Protein AF-A0A930FG54-F1 (afdb_monomer_lite)

pLDDT: mean 90.99, std 7.38, range [68.75, 98.12]

Foldseek 3Di:
DFPCVCVDPVCVVVCQVFPFQEKEWEPDFDDPDDVPPCVVDVGDPTTDIDTHGDPPDDDHYDYHYDD

Radius of gyration: 14.12 Å; chains: 1; bounding box: 29×20×37 Å

Sequence (67 aa):
MKLTFLEGQKRKQFFLKYPPKRIYVFSKRITCAMNGEFEEYSSSAIAYAWYIWEKGYKGKPTIDWIN

Secondary structure (DSSP, 8-state):
-BGGGGG-GGGHHHHHHS--SEEEEESS-----GGG-TTT-------BEEEE--TT--S--EEEEE-

Structure (mmCIF, N/CA/C/O backbone):
data_AF-A0A930FG54-F1
#
_entry.id   AF-A0A930FG54-F1
#
loop_
_atom_site.group_PDB
_atom_site.id
_atom_site.type_symbol
_atom_site.label_atom_id
_atom_site.label_alt_id
_atom_site.label_comp_id
_atom_site.label_asym_id
_atom_site.label_entity_id
_atom_site.label_seq_id
_atom_site.pdbx_PDB_ins_code
_atom_site.Cartn_x
_atom_site.Cartn_y
_atom_site.Cartn_z
_atom_site.occupancy
_atom_site.B_iso_or_equiv
_atom_site.auth_seq_id
_atom_site.auth_comp_id
_atom_site.auth_asym_id
_atom_site.auth_atom_id
_atom_site.pdbx_PDB_model_num
ATOM 1 N N . MET A 1 1 ? 0.291 3.425 -6.591 1.00 88.38 1 MET A N 1
ATOM 2 C CA . MET A 1 1 ? 1.216 4.107 -5.644 1.00 88.38 1 MET A CA 1
ATOM 3 C C . MET A 1 1 ? 2.264 3.108 -5.150 1.00 88.38 1 MET A C 1
ATOM 5 O O . MET A 1 1 ? 1.980 1.922 -5.216 1.00 88.38 1 MET A O 1
ATOM 9 N N . LYS A 1 2 ? 3.470 3.517 -4.724 1.00 93.31 2 LYS A N 1
ATOM 10 C CA . LYS A 1 2 ? 4.505 2.558 -4.271 1.00 93.31 2 LYS A CA 1
ATOM 11 C C . LYS A 1 2 ? 4.070 1.848 -2.984 1.00 93.31 2 LYS A C 1
ATOM 13 O O . LYS A 1 2 ? 3.544 2.514 -2.098 1.00 93.31 2 LYS A O 1
ATOM 18 N N . LEU A 1 3 ? 4.349 0.551 -2.845 1.00 94.81 3 LEU A N 1
ATOM 19 C CA . LEU A 1 3 ? 4.045 -0.218 -1.630 1.00 94.81 3 LEU A CA 1
ATOM 20 C C . LEU A 1 3 ? 4.774 0.345 -0.396 1.00 94.81 3 LEU A C 1
ATOM 22 O O . LEU A 1 3 ? 4.192 0.432 0.686 1.00 94.81 3 LEU A O 1
ATOM 26 N N . THR A 1 4 ? 5.997 0.849 -0.595 1.00 94.94 4 THR A N 1
ATOM 27 C CA . THR A 1 4 ? 6.824 1.530 0.421 1.00 94.94 4 THR A CA 1
ATOM 28 C C . THR A 1 4 ? 6.166 2.784 1.013 1.00 94.94 4 THR A C 1
ATOM 30 O O . THR A 1 4 ? 6.644 3.363 1.990 1.00 94.94 4 THR A O 1
ATOM 33 N N . PHE A 1 5 ? 5.020 3.220 0.474 1.00 95.12 5 PHE A N 1
ATOM 34 C CA . PHE A 1 5 ? 4.175 4.227 1.106 1.00 95.12 5 PHE A CA 1
ATOM 35 C C . PHE A 1 5 ? 3.804 3.845 2.554 1.00 95.12 5 PHE A C 1
ATOM 37 O O . PHE A 1 5 ? 3.785 4.722 3.425 1.00 95.12 5 PHE A O 1
ATOM 44 N N . LEU A 1 6 ? 3.624 2.547 2.829 1.00 95.12 6 LEU A N 1
ATOM 45 C CA . LEU A 1 6 ? 3.309 2.001 4.155 1.00 95.12 6 LEU A CA 1
ATOM 46 C C . LEU A 1 6 ? 4.459 2.100 5.170 1.00 95.12 6 LEU A C 1
ATOM 48 O O . LEU A 1 6 ? 4.208 2.178 6.368 1.00 95.12 6 LEU A O 1
ATOM 52 N N . GLU A 1 7 ? 5.711 2.156 4.715 1.00 95.75 7 GLU A N 1
ATOM 53 C CA . GLU A 1 7 ? 6.905 2.127 5.579 1.00 95.75 7 GLU A CA 1
ATOM 54 C C . GLU A 1 7 ? 7.247 3.498 6.187 1.00 95.75 7 GLU A C 1
ATOM 56 O O . GLU A 1 7 ? 8.122 3.626 7.043 1.00 95.75 7 GLU A O 1
ATOM 61 N N . GLY A 1 8 ? 6.569 4.563 5.745 1.00 94.50 8 GLY A N 1
ATOM 62 C CA . GLY A 1 8 ? 6.891 5.924 6.170 1.00 94.50 8 GLY A CA 1
ATOM 63 C C . GLY A 1 8 ? 6.641 6.136 7.664 1.00 94.50 8 GLY A C 1
ATOM 64 O O . GLY A 1 8 ? 5.489 6.223 8.081 1.00 94.50 8 GLY A O 1
ATOM 65 N N . GLN A 1 9 ? 7.702 6.334 8.454 1.00 95.06 9 GLN A N 1
ATOM 66 C CA . GLN A 1 9 ? 7.608 6.522 9.912 1.00 95.06 9 GLN A CA 1
ATOM 67 C C . GLN A 1 9 ? 6.636 7.648 10.306 1.00 95.06 9 GLN A C 1
ATOM 69 O O . GLN A 1 9 ? 5.753 7.446 11.137 1.00 95.06 9 GLN A O 1
ATOM 74 N N . LYS A 1 10 ? 6.718 8.811 9.640 1.00 94.12 10 LYS A N 1
ATOM 75 C CA . LYS A 1 10 ? 5.785 9.936 9.852 1.00 94.12 10 LYS A CA 1
ATOM 76 C C . LYS A 1 10 ? 4.342 9.601 9.441 1.00 94.12 10 LYS A C 1
ATOM 78 O O . LYS A 1 10 ? 3.397 10.112 10.032 1.00 94.12 10 LYS A O 1
ATOM 83 N N . ARG A 1 11 ? 4.160 8.722 8.448 1.00 95.06 11 ARG A N 1
ATOM 84 C CA . ARG A 1 11 ? 2.844 8.300 7.933 1.00 95.06 11 ARG A CA 1
ATOM 85 C C . ARG A 1 11 ? 2.194 7.207 8.776 1.00 95.06 11 ARG A C 1
ATOM 87 O O . ARG A 1 11 ? 0.989 7.017 8.660 1.00 95.06 11 ARG A O 1
ATOM 94 N N . LYS A 1 12 ? 2.936 6.541 9.668 1.00 95.31 12 LYS A N 1
ATOM 95 C CA . LYS A 1 12 ? 2.372 5.562 10.609 1.00 95.31 12 LYS A CA 1
ATOM 96 C C . LYS A 1 12 ? 1.150 6.127 11.338 1.00 95.31 12 LYS A C 1
ATOM 98 O O . LYS A 1 12 ? 0.107 5.486 11.359 1.00 95.31 12 LYS A O 1
ATOM 103 N N . GLN A 1 13 ? 1.248 7.351 11.862 1.00 95.50 13 GLN A N 1
ATOM 104 C CA . GLN A 1 13 ? 0.136 8.001 12.568 1.00 95.50 13 GLN A CA 1
ATOM 105 C C . GLN A 1 13 ? -1.076 8.259 11.662 1.00 95.50 13 GLN A C 1
ATOM 107 O O . GLN A 1 13 ? -2.214 8.104 12.097 1.00 95.50 13 GLN A O 1
ATOM 112 N N . PHE A 1 14 ? -0.848 8.585 10.387 1.00 94.62 14 PHE A N 1
ATOM 113 C CA . PHE A 1 14 ? -1.917 8.735 9.400 1.00 94.62 14 PHE A CA 1
ATOM 114 C C . PHE A 1 14 ? -2.666 7.415 9.173 1.00 94.62 14 PHE A C 1
ATOM 116 O O . PHE A 1 14 ? -3.890 7.409 9.235 1.00 94.62 14 PHE A O 1
ATOM 123 N N . PHE A 1 15 ? -1.959 6.294 8.992 1.00 94.44 15 PHE A N 1
ATOM 124 C CA . PHE A 1 15 ? -2.601 4.988 8.790 1.00 94.44 15 PHE A CA 1
ATOM 125 C C . PHE A 1 15 ? -3.289 4.445 10.044 1.00 94.44 15 PHE A C 1
ATOM 127 O O . PHE A 1 15 ? -4.283 3.739 9.927 1.00 94.44 15 PHE A O 1
ATOM 134 N N . LEU A 1 16 ? -2.786 4.774 11.236 1.00 93.25 16 LEU A N 1
ATOM 135 C CA . LEU A 1 16 ? -3.453 4.415 12.489 1.00 93.25 16 LEU A CA 1
ATOM 136 C C . LEU A 1 16 ? -4.747 5.214 12.687 1.00 93.25 16 LEU A C 1
ATOM 138 O O . LEU A 1 16 ? -5.747 4.656 13.129 1.00 93.25 16 LEU A O 1
ATOM 142 N N . LYS A 1 17 ? -4.738 6.509 12.348 1.00 94.12 17 LYS A N 1
ATOM 143 C CA . LYS A 1 17 ? -5.912 7.382 12.480 1.00 94.12 17 LYS A CA 1
ATOM 144 C C . LYS A 1 17 ? -6.952 7.140 11.384 1.00 94.12 17 LYS A C 1
ATOM 146 O O . LYS A 1 17 ? -8.148 7.199 11.652 1.00 94.12 17 LYS A O 1
ATOM 151 N N . TYR A 1 18 ? -6.495 6.884 10.162 1.00 95.00 18 TYR A N 1
ATOM 152 C CA . TYR A 1 18 ? -7.323 6.715 8.971 1.00 95.00 18 TYR A CA 1
ATOM 153 C C . TYR A 1 18 ? -6.884 5.462 8.197 1.00 95.00 18 TYR A C 1
ATOM 155 O O . TYR A 1 18 ? -6.269 5.570 7.126 1.00 95.00 18 TYR A O 1
ATOM 163 N N . PRO A 1 19 ? -7.157 4.258 8.731 1.00 95.81 19 PRO A N 1
ATOM 164 C CA . PRO A 1 19 ? -6.750 3.028 8.072 1.00 95.81 19 PRO A CA 1
ATOM 165 C C . PRO A 1 19 ? -7.482 2.876 6.731 1.00 95.81 19 PRO A C 1
ATOM 167 O O . PRO A 1 19 ? -8.693 3.109 6.663 1.00 95.81 19 PRO A O 1
ATOM 170 N N . PRO A 1 20 ? -6.785 2.476 5.652 1.00 97.25 20 PRO A N 1
ATOM 171 C CA . PRO A 1 20 ? -7.467 2.048 4.441 1.00 97.25 20 PRO A CA 1
ATOM 172 C C . PRO A 1 20 ? -8.312 0.809 4.752 1.00 97.25 20 PRO A C 1
ATOM 174 O O . PRO A 1 20 ? -7.925 -0.038 5.557 1.00 97.25 20 PRO A O 1
ATOM 177 N N . LYS A 1 21 ? -9.458 0.677 4.087 1.00 98.12 21 LYS A N 1
ATOM 178 C CA . LYS A 1 21 ? -10.300 -0.521 4.178 1.00 98.12 21 LYS A CA 1
ATOM 179 C C . LYS A 1 21 ? -9.606 -1.721 3.548 1.00 98.12 21 LYS A C 1
ATOM 181 O O . LYS A 1 21 ? -9.615 -2.820 4.105 1.00 98.12 21 LYS A O 1
ATOM 186 N N . ARG A 1 22 ? -8.973 -1.490 2.398 1.00 97.75 22 ARG A N 1
ATOM 187 C CA . ARG A 1 22 ? -8.321 -2.530 1.609 1.00 97.75 22 ARG A CA 1
ATOM 188 C C . ARG A 1 22 ? -7.105 -1.999 0.865 1.00 97.75 22 ARG A C 1
ATOM 190 O O . ARG A 1 22 ? -7.108 -0.864 0.389 1.00 97.75 22 ARG A O 1
ATOM 197 N N . ILE A 1 23 ? -6.078 -2.834 0.775 1.00 97.88 23 ILE A N 1
ATOM 198 C CA . ILE A 1 23 ? -4.856 -2.586 0.018 1.00 97.88 23 ILE A CA 1
ATOM 199 C C . ILE A 1 23 ? -4.698 -3.725 -0.984 1.00 97.88 23 ILE A C 1
ATOM 201 O O . ILE A 1 23 ? -4.518 -4.874 -0.590 1.00 97.88 23 ILE A O 1
ATOM 205 N N . TYR A 1 24 ? -4.751 -3.402 -2.270 1.00 97.44 24 TYR A N 1
ATOM 206 C CA . TYR A 1 24 ? -4.441 -4.348 -3.332 1.00 97.44 24 TYR A CA 1
ATOM 207 C C . TYR A 1 24 ? -2.965 -4.257 -3.692 1.00 97.44 24 TYR A C 1
ATOM 209 O O . TYR A 1 24 ? -2.485 -3.185 -4.063 1.00 97.44 24 TYR A O 1
ATOM 217 N N . VAL A 1 25 ? -2.239 -5.362 -3.582 1.00 96.94 25 VAL A N 1
ATOM 218 C CA . VAL A 1 25 ? -0.809 -5.432 -3.889 1.00 96.94 25 VAL A CA 1
ATOM 219 C C . VAL A 1 25 ? -0.626 -6.054 -5.266 1.00 96.94 25 VAL A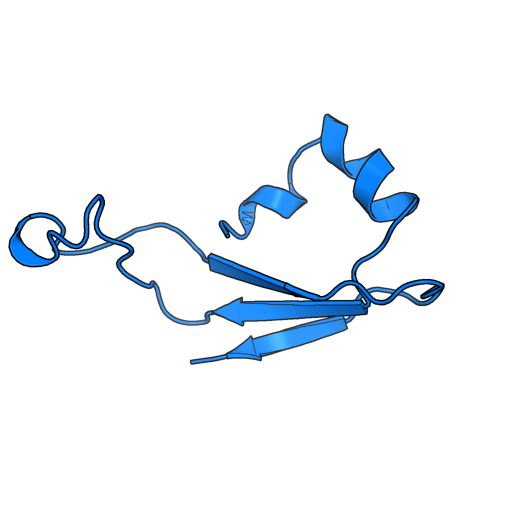 C 1
ATOM 221 O O . VAL A 1 25 ? -1.121 -7.149 -5.530 1.00 96.94 25 VAL A O 1
ATOM 224 N N . PHE A 1 26 ? 0.107 -5.368 -6.141 1.00 94.12 26 PHE A N 1
ATOM 225 C CA . PHE A 1 26 ? 0.494 -5.950 -7.420 1.00 94.12 26 PHE A CA 1
ATOM 226 C C . PHE A 1 26 ? 1.578 -7.000 -7.189 1.00 94.12 26 PHE A C 1
ATOM 228 O O . PHE A 1 26 ? 2.639 -6.686 -6.641 1.00 94.12 26 PHE A O 1
ATOM 235 N N . SER A 1 27 ? 1.322 -8.246 -7.596 1.00 91.56 27 SER A N 1
ATOM 236 C CA . SER A 1 27 ? 2.324 -9.312 -7.443 1.00 91.56 27 SER A CA 1
ATOM 237 C C . SER A 1 27 ? 3.453 -9.187 -8.474 1.00 91.56 27 SER A C 1
ATOM 239 O O . SER A 1 27 ? 4.608 -9.505 -8.191 1.00 91.56 27 SER A O 1
ATOM 241 N N . LYS A 1 28 ? 3.133 -8.628 -9.647 1.00 89.69 28 LYS A N 1
ATOM 242 C CA . LYS A 1 28 ? 4.086 -8.306 -10.711 1.00 89.69 28 LYS A CA 1
ATOM 243 C C . LYS A 1 28 ? 4.603 -6.876 -10.581 1.00 89.69 28 LYS A C 1
ATOM 245 O O . LYS A 1 28 ? 3.948 -5.989 -10.033 1.00 89.69 28 LYS A O 1
ATOM 250 N N . ARG A 1 29 ? 5.804 -6.642 -11.108 1.00 88.06 29 ARG A N 1
ATOM 251 C CA . ARG A 1 29 ? 6.339 -5.290 -11.278 1.00 88.06 29 ARG A CA 1
ATOM 252 C C . ARG A 1 29 ? 5.663 -4.634 -12.474 1.00 88.06 29 ARG A C 1
ATOM 254 O O . ARG A 1 29 ? 5.618 -5.217 -13.550 1.00 88.06 29 ARG A O 1
ATOM 261 N N . ILE A 1 30 ? 5.134 -3.434 -12.257 1.00 85.56 30 ILE A N 1
ATOM 262 C CA . ILE A 1 30 ? 4.489 -2.641 -13.301 1.00 85.56 30 ILE A CA 1
ATOM 263 C C . ILE A 1 30 ? 5.439 -1.524 -13.697 1.00 85.56 30 ILE A C 1
ATOM 265 O O . ILE A 1 30 ? 5.945 -0.791 -12.844 1.00 85.56 30 ILE A O 1
ATOM 269 N N . THR A 1 31 ? 5.655 -1.377 -14.997 1.00 85.06 31 THR A N 1
ATOM 270 C CA . THR A 1 31 ? 6.326 -0.208 -15.552 1.00 85.06 31 THR A CA 1
ATOM 271 C C . THR A 1 31 ? 5.330 0.945 -15.574 1.00 85.06 31 THR A C 1
ATOM 273 O O . THR A 1 31 ? 4.367 0.932 -16.332 1.00 85.06 31 THR A O 1
ATOM 276 N N . CYS A 1 32 ? 5.542 1.945 -14.724 1.00 80.81 32 CYS A N 1
ATOM 277 C CA . CYS A 1 32 ? 4.894 3.243 -14.867 1.00 80.81 32 CYS A CA 1
ATOM 278 C C . CYS A 1 32 ? 5.905 4.179 -15.522 1.00 80.81 32 CYS A C 1
ATOM 280 O O . CYS A 1 32 ? 6.753 4.736 -14.824 1.00 80.81 32 CYS A O 1
ATOM 282 N N . ALA A 1 33 ? 5.839 4.298 -16.846 1.00 82.75 33 ALA A N 1
ATOM 283 C CA . ALA A 1 33 ? 6.688 5.217 -17.581 1.00 82.75 33 ALA A CA 1
ATOM 284 C C . ALA A 1 33 ? 6.333 6.661 -17.227 1.00 82.75 33 ALA A C 1
ATOM 286 O O . ALA A 1 33 ? 5.154 7.027 -17.152 1.00 82.75 33 ALA A O 1
ATOM 287 N N . MET A 1 34 ? 7.354 7.482 -17.000 1.00 79.44 34 MET A N 1
ATOM 288 C CA . MET A 1 34 ? 7.146 8.918 -16.881 1.00 79.44 34 MET A CA 1
ATOM 289 C C . MET A 1 34 ? 6.610 9.428 -18.224 1.00 79.44 34 MET A C 1
ATOM 291 O O . MET A 1 34 ? 7.059 8.979 -19.271 1.00 79.44 34 MET A O 1
ATOM 295 N N . ASN A 1 35 ? 5.585 10.282 -18.196 1.00 84.88 35 ASN A N 1
ATOM 296 C CA . ASN A 1 35 ? 4.938 10.838 -19.395 1.00 84.88 35 ASN A CA 1
ATOM 297 C C . ASN A 1 35 ? 4.381 9.811 -20.408 1.00 84.88 35 ASN A C 1
ATOM 299 O O . ASN A 1 35 ? 4.005 10.190 -21.510 1.00 84.88 35 ASN A O 1
ATOM 303 N N . GLY A 1 36 ? 4.268 8.529 -20.038 1.00 79.50 36 GLY A N 1
ATOM 304 C CA . GLY A 1 36 ? 3.828 7.476 -20.958 1.00 79.50 36 GLY A CA 1
ATOM 305 C C . GLY A 1 36 ? 4.903 7.008 -21.946 1.00 79.50 36 GLY A C 1
ATOM 306 O O . GLY A 1 36 ? 4.581 6.291 -22.887 1.00 79.50 36 GLY A O 1
ATOM 307 N N . GLU A 1 37 ? 6.171 7.359 -21.729 1.00 82.19 37 GLU A N 1
ATOM 308 C CA . GLU A 1 37 ? 7.295 6.965 -22.589 1.00 82.19 37 GLU A CA 1
ATOM 309 C C . GLU A 1 37 ? 7.790 5.552 -22.242 1.00 82.19 37 GLU A C 1
ATOM 311 O O . GLU A 1 37 ? 8.851 5.348 -21.663 1.00 82.19 37 GLU A O 1
ATOM 316 N N . PHE A 1 38 ? 6.981 4.533 -22.534 1.00 80.38 38 PHE A N 1
ATOM 317 C CA . PHE A 1 38 ? 7.289 3.143 -22.161 1.00 80.38 38 PHE A CA 1
ATOM 318 C C . PHE A 1 38 ? 8.516 2.559 -22.872 1.00 80.38 38 PHE A C 1
ATOM 320 O O . PHE A 1 38 ? 9.098 1.600 -22.369 1.00 80.38 38 PHE A O 1
ATOM 327 N N . GLU A 1 39 ? 8.924 3.138 -24.000 1.00 78.75 39 GLU A N 1
ATOM 328 C CA . GLU A 1 39 ? 10.097 2.705 -24.766 1.00 78.75 39 GLU A CA 1
ATOM 329 C C . GLU A 1 39 ? 11.418 3.023 -24.044 1.00 78.75 39 GLU A C 1
ATOM 331 O O . GLU A 1 39 ? 12.373 2.254 -24.149 1.00 78.75 39 GLU A O 1
ATOM 336 N N . GLU A 1 40 ? 11.461 4.090 -23.237 1.00 75.62 40 GLU A N 1
ATOM 337 C CA . GLU A 1 40 ? 12.653 4.471 -22.464 1.00 75.62 40 GLU A CA 1
ATOM 338 C C . GLU A 1 40 ? 12.784 3.704 -21.136 1.00 75.62 40 GLU A C 1
ATOM 340 O O . GLU A 1 40 ? 13.872 3.598 -20.564 1.00 75.62 40 GLU A O 1
ATOM 345 N N . TYR A 1 41 ? 11.687 3.123 -20.641 1.00 73.94 41 TYR A N 1
ATOM 346 C CA . TYR A 1 41 ? 11.636 2.433 -19.351 1.00 73.94 41 TYR A CA 1
ATOM 347 C C . TYR A 1 41 ? 11.329 0.944 -19.534 1.00 73.94 41 TYR A C 1
ATOM 349 O O . TYR A 1 41 ? 10.190 0.501 -19.413 1.00 73.94 41 TYR A O 1
ATOM 357 N N . SER A 1 42 ? 12.365 0.137 -19.762 1.00 68.75 42 SER A N 1
ATOM 358 C CA . SER A 1 42 ? 12.219 -1.305 -20.023 1.00 68.75 42 SER A CA 1
ATOM 359 C C . SER A 1 42 ? 11.761 -2.130 -18.812 1.00 68.7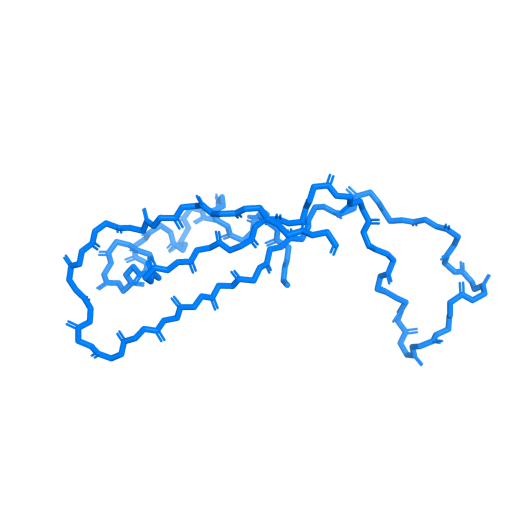5 42 SER A C 1
ATOM 361 O O . SER A 1 42 ? 11.179 -3.202 -18.970 1.00 68.75 42 SER A O 1
ATOM 363 N N . SER A 1 43 ? 12.004 -1.660 -17.584 1.00 71.81 43 SER A N 1
ATOM 364 C CA . SER A 1 43 ? 11.565 -2.345 -16.364 1.00 71.81 43 SER A CA 1
ATOM 365 C C . SER A 1 43 ? 11.526 -1.409 -15.154 1.00 71.81 43 SER A C 1
ATOM 367 O O . SER A 1 43 ? 12.207 -0.387 -15.103 1.00 71.81 43 SER A O 1
ATOM 369 N N . SER A 1 44 ? 10.723 -1.768 -14.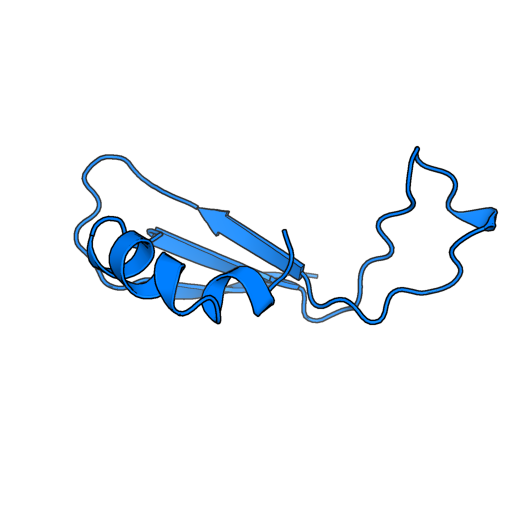151 1.00 78.38 44 SER A N 1
ATOM 370 C CA . SER A 1 44 ? 10.630 -1.042 -12.884 1.00 78.38 44 SER A CA 1
ATOM 371 C C . SER A 1 44 ? 10.861 -1.990 -11.713 1.00 78.38 44 SER A C 1
ATOM 373 O O . SER A 1 44 ? 10.152 -2.980 -11.550 1.00 78.38 44 SER A O 1
ATOM 375 N N . ALA A 1 45 ? 11.816 -1.674 -10.838 1.00 85.06 45 ALA A N 1
ATOM 376 C CA . ALA A 1 45 ? 12.027 -2.422 -9.594 1.00 85.06 45 ALA A CA 1
ATOM 377 C C . ALA A 1 45 ? 10.963 -2.108 -8.519 1.00 85.06 45 ALA A C 1
ATOM 379 O O . ALA A 1 45 ? 10.971 -2.687 -7.429 1.00 85.06 45 ALA A O 1
ATOM 380 N N . ILE A 1 46 ? 10.038 -1.187 -8.805 1.00 90.50 46 ILE A N 1
ATOM 381 C CA . ILE A 1 46 ? 9.104 -0.636 -7.828 1.00 90.50 46 ILE A CA 1
ATOM 382 C C . ILE A 1 46 ? 7.926 -1.592 -7.613 1.00 90.50 46 ILE A C 1
ATOM 384 O O . ILE A 1 46 ? 7.199 -1.945 -8.539 1.00 90.50 46 ILE A O 1
ATOM 388 N N . ALA A 1 47 ? 7.699 -1.969 -6.355 1.00 93.62 47 ALA A N 1
ATOM 389 C CA . ALA A 1 47 ? 6.460 -2.612 -5.937 1.00 93.62 47 ALA A CA 1
ATOM 390 C C . ALA A 1 47 ? 5.341 -1.569 -5.837 1.00 93.62 47 ALA A C 1
ATOM 392 O O . AL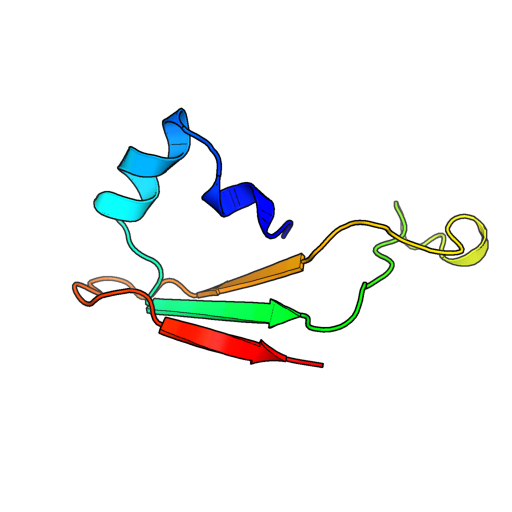A A 1 47 ? 5.506 -0.540 -5.173 1.00 93.62 47 ALA A O 1
ATOM 393 N N . TYR A 1 48 ? 4.196 -1.846 -6.454 1.00 94.31 48 TYR A N 1
ATOM 394 C CA . TYR A 1 48 ? 3.029 -0.972 -6.409 1.00 94.31 48 TYR A CA 1
ATOM 395 C C . TYR A 1 48 ? 1.890 -1.596 -5.604 1.00 94.31 48 TYR A C 1
ATOM 397 O O . TYR A 1 48 ? 1.765 -2.813 -5.487 1.00 94.31 48 TYR A O 1
ATOM 405 N N . ALA A 1 49 ? 1.036 -0.726 -5.078 1.00 96.19 49 ALA A N 1
ATOM 406 C CA . ALA A 1 49 ? -0.228 -1.072 -4.459 1.00 96.19 49 ALA A CA 1
ATOM 407 C C . ALA A 1 49 ? -1.302 -0.017 -4.772 1.00 96.19 49 ALA A C 1
ATOM 409 O O . ALA A 1 49 ? -0.999 1.151 -5.079 1.00 96.19 49 ALA A O 1
ATOM 410 N N . TRP A 1 50 ? -2.559 -0.442 -4.665 1.00 95.62 50 TRP A N 1
ATOM 411 C CA . TRP A 1 50 ? -3.744 0.403 -4.695 1.00 95.62 50 TRP A CA 1
ATOM 412 C C . TRP A 1 50 ? -4.407 0.405 -3.318 1.00 95.62 50 TRP A C 1
ATOM 414 O O . TRP A 1 50 ? -4.732 -0.639 -2.764 1.00 95.62 50 TRP A O 1
ATOM 424 N N . TYR A 1 51 ? -4.595 1.593 -2.758 1.00 96.56 51 TYR A N 1
ATOM 425 C CA . TYR A 1 51 ? -5.165 1.801 -1.435 1.00 96.56 51 TYR A CA 1
ATOM 426 C C . TYR A 1 51 ? -6.601 2.311 -1.554 1.00 96.56 51 TYR A C 1
ATOM 428 O O . TYR A 1 51 ? -6.844 3.300 -2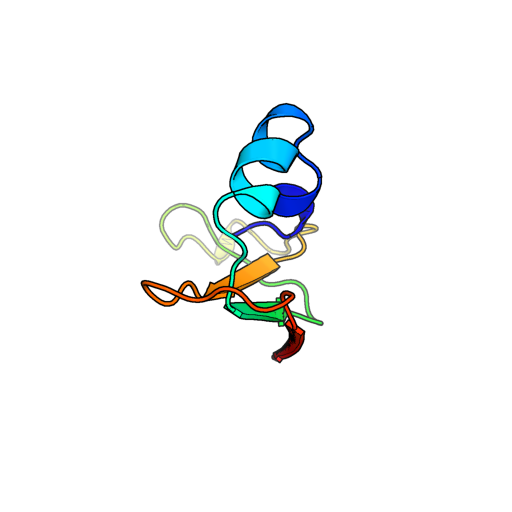.247 1.00 96.56 51 TYR A O 1
ATOM 436 N N . ILE A 1 52 ? -7.536 1.658 -0.865 1.00 97.31 52 ILE A N 1
ATOM 437 C CA . ILE A 1 52 ? -8.952 2.029 -0.831 1.00 97.31 52 ILE A CA 1
ATOM 438 C C . ILE A 1 52 ? -9.311 2.538 0.562 1.00 97.31 52 ILE A C 1
ATOM 440 O O . ILE A 1 52 ? -9.218 1.798 1.544 1.00 97.31 52 ILE A O 1
ATOM 444 N N . TRP A 1 53 ? -9.775 3.785 0.639 1.00 97.00 53 TRP A N 1
ATOM 445 C CA . TRP A 1 53 ? -10.369 4.360 1.846 1.00 97.00 53 TRP A CA 1
ATOM 446 C C . TRP A 1 53 ? -11.881 4.457 1.704 1.00 97.00 53 TRP A C 1
ATOM 448 O O . TRP A 1 53 ? -12.402 4.791 0.645 1.00 97.00 53 TRP A O 1
ATOM 458 N N . GLU A 1 54 ? -12.574 4.205 2.807 1.00 97.19 54 GLU A N 1
ATOM 459 C CA . GLU A 1 54 ? -14.017 4.367 2.924 1.00 97.19 54 GLU A CA 1
ATOM 460 C C . GLU A 1 54 ? -14.299 5.306 4.097 1.00 97.19 54 GLU A C 1
ATOM 462 O O . GLU A 1 54 ? -13.737 5.154 5.188 1.00 97.19 54 GLU A O 1
ATOM 467 N N . LYS A 1 55 ? -15.140 6.320 3.871 1.00 95.00 55 LYS A N 1
ATOM 468 C CA . LYS A 1 55 ? -15.462 7.314 4.897 1.00 95.00 55 LYS A CA 1
ATOM 469 C C . LYS A 1 55 ? -16.170 6.626 6.064 1.00 95.00 55 LYS A C 1
ATOM 471 O O . LYS A 1 55 ? -17.206 6.001 5.881 1.00 95.00 55 LYS A O 1
ATOM 476 N N . GLY A 1 56 ? -15.620 6.779 7.267 1.00 94.06 56 GLY A N 1
ATOM 477 C CA . GLY A 1 56 ? -16.179 6.176 8.479 1.00 94.06 56 GLY A CA 1
ATOM 478 C C . GLY A 1 56 ? -15.755 4.726 8.731 1.00 94.06 56 GLY A C 1
ATOM 479 O O . GLY A 1 56 ? -16.226 4.139 9.703 1.00 94.06 56 GLY A O 1
ATOM 480 N N . TYR A 1 57 ? -14.852 4.156 7.925 1.00 95.81 57 TYR A N 1
ATOM 481 C CA . TYR A 1 57 ? -14.283 2.836 8.193 1.00 95.81 57 TYR A CA 1
ATOM 482 C C . TYR A 1 57 ? -13.475 2.827 9.499 1.00 95.81 57 TYR A C 1
ATOM 484 O O . TYR A 1 57 ? -12.623 3.686 9.721 1.00 95.81 57 TYR A O 1
ATOM 492 N N . LYS A 1 58 ? -13.745 1.842 10.365 1.00 92.38 58 LYS A N 1
ATOM 493 C CA . LYS A 1 58 ? -13.083 1.669 11.675 1.00 92.38 58 LYS A CA 1
ATOM 494 C C . LYS A 1 58 ? -12.418 0.298 11.846 1.00 92.38 58 LYS A C 1
ATOM 496 O O . LYS A 1 58 ? -11.949 -0.024 12.934 1.00 92.38 58 LYS A O 1
ATOM 501 N N . GLY A 1 59 ? -12.423 -0.531 10.803 1.00 93.94 59 GLY A N 1
ATOM 502 C CA . GLY A 1 59 ? -11.852 -1.875 10.846 1.00 93.94 59 GLY A CA 1
ATOM 503 C C . GLY A 1 59 ? -10.339 -1.893 10.624 1.00 93.94 59 GLY A C 1
ATOM 504 O O . GLY A 1 59 ? -9.703 -0.867 10.378 1.00 93.94 59 GLY A O 1
ATOM 505 N N . LYS A 1 60 ? -9.757 -3.094 10.676 1.00 95.62 60 LYS A N 1
ATOM 506 C CA . LYS A 1 60 ? -8.355 -3.313 10.296 1.00 95.62 60 LYS A CA 1
ATOM 507 C C . LYS A 1 60 ? -8.224 -3.345 8.767 1.00 95.62 60 LYS A C 1
ATOM 509 O O . LYS A 1 60 ? -9.134 -3.846 8.107 1.00 95.62 60 LYS A O 1
ATOM 514 N N . PRO A 1 61 ? -7.132 -2.831 8.185 1.00 96.44 61 PRO A N 1
ATOM 515 C CA . PRO A 1 61 ? -6.891 -2.969 6.754 1.00 96.44 61 PRO A CA 1
ATOM 516 C C . PRO A 1 61 ? -6.772 -4.447 6.364 1.00 96.44 61 PRO A C 1
ATOM 518 O O . PRO A 1 61 ? -6.192 -5.243 7.102 1.00 96.44 61 PRO A O 1
ATOM 521 N N . THR A 1 62 ? -7.295 -4.794 5.191 1.00 97.75 62 THR A N 1
ATOM 522 C CA . THR A 1 62 ? -7.127 -6.114 4.560 1.00 97.75 62 THR A CA 1
ATOM 523 C C . THR A 1 62 ? -6.205 -6.014 3.347 1.00 97.75 62 THR A C 1
ATOM 525 O O . THR A 1 62 ? -6.113 -4.950 2.725 1.00 97.75 62 THR A O 1
ATOM 528 N N . ILE A 1 63 ? -5.499 -7.103 3.037 1.00 97.56 63 ILE A N 1
ATOM 529 C CA . ILE A 1 63 ? -4.593 -7.198 1.888 1.00 97.56 63 ILE A CA 1
ATOM 530 C C . ILE A 1 63 ?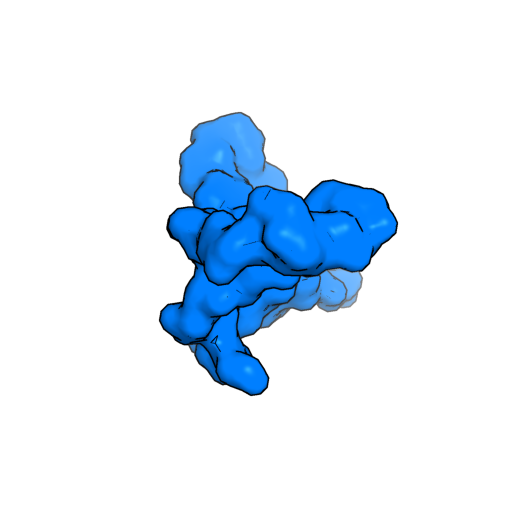 -5.159 -8.222 0.912 1.00 97.56 63 ILE A C 1
ATOM 532 O O . ILE A 1 63 ? -5.416 -9.354 1.307 1.00 97.56 63 ILE A O 1
ATOM 536 N N . ASP A 1 64 ? -5.287 -7.808 -0.345 1.00 97.44 64 ASP A N 1
ATOM 537 C CA . ASP A 1 64 ? -5.630 -8.660 -1.482 1.00 97.44 64 ASP A CA 1
ATOM 538 C C . ASP A 1 64 ? -4.561 -8.485 -2.577 1.00 97.44 64 ASP A C 1
ATOM 540 O O . ASP A 1 64 ? -3.862 -7.469 -2.621 1.00 97.44 64 ASP A O 1
ATOM 544 N N . TRP A 1 65 ? -4.422 -9.453 -3.481 1.00 96.31 65 TRP A N 1
ATOM 545 C CA . TRP A 1 65 ? -3.456 -9.394 -4.585 1.00 96.31 65 TRP A CA 1
ATOM 546 C C . TRP A 1 65 ? -4.159 -9.140 -5.915 1.00 96.31 65 TRP A C 1
ATOM 548 O O . TRP A 1 65 ? -5.250 -9.651 -6.154 1.00 96.31 65 TRP A O 1
ATOM 558 N N . ILE A 1 66 ? -3.514 -8.364 -6.785 1.00 91.00 66 ILE A N 1
ATOM 559 C CA . ILE A 1 66 ? -3.979 -8.067 -8.146 1.00 91.00 66 ILE A CA 1
ATOM 560 C C . ILE A 1 66 ? -2.849 -8.286 -9.158 1.00 91.00 66 ILE A C 1
ATOM 562 O O . ILE A 1 66 ? -1.668 -8.151 -8.818 1.00 91.00 66 ILE A O 1
ATOM 566 N N . ASN A 1 67 ? -3.224 -8.645 -10.388 1.00 78.56 67 ASN A N 1
ATOM 567 C CA . ASN A 1 67 ? -2.325 -8.929 -11.508 1.00 78.56 67 ASN A CA 1
ATOM 568 C C . ASN A 1 67 ? -2.766 -8.211 -12.771 1.00 78.56 67 ASN A C 1
ATOM 570 O O . ASN A 1 67 ? -3.983 -8.247 -13.048 1.00 78.56 67 ASN A O 1
#